Protein AF-A0A354XJH5-F1 (afdb_monomer_lite)

Secondary structure (DSSP, 8-state):
-EETTEE-------HHHHHHHHHHHHH-TT--HHHHTTT--S---SSSPEE-S-HHHHHHHHHHS-----EE--EEEETTEEEE-

Sequence (85 aa):
GIAVGMATDIPPHNVSEVVEATCHLLRHPEATTADLMEFVPAPDFPTDAEIITPKADLRKLYETGRGSVKLRARYVREDANIVIT

Radius of gyration: 16.47 Å; chains: 1; bounding box: 39×23×49 Å

Foldseek 3Di:
DDDVPDDDDDAAFDPVLVVVLVVVCVVPVVQDLVNSCVSTVDHDHPDPWDWPDDSVQRSVCSVVVDDDIDTHFDWDDDPPDIGGD

Structure (mmCIF, N/CA/C/O backbone):
data_AF-A0A354XJH5-F1
#
_entry.id   AF-A0A354XJH5-F1
#
loop_
_atom_site.group_PDB
_atom_site.id
_atom_site.type_symbol
_atom_site.label_atom_id
_atom_site.label_alt_id
_atom_site.label_comp_id
_atom_site.label_asym_id
_atom_site.label_entity_id
_atom_site.label_seq_id
_atom_site.pdbx_PDB_ins_code
_atom_site.Cartn_x
_atom_site.Cartn_y
_atom_site.Cartn_z
_atom_site.occupancy
_atom_site.B_iso_or_equiv
_atom_site.auth_seq_id
_atom_site.auth_comp_id
_atom_site.auth_asym_id
_atom_site.auth_atom_id
_atom_site.pdbx_PDB_model_num
ATOM 1 N N . GLY A 1 1 ? 10.638 7.841 9.077 1.00 85.56 1 GLY A N 1
ATOM 2 C CA . GLY A 1 1 ? 11.040 8.905 10.019 1.00 85.56 1 GLY A CA 1
ATOM 3 C C . GLY A 1 1 ? 11.739 8.286 11.211 1.00 85.56 1 GLY A C 1
ATOM 4 O O . GLY A 1 1 ? 11.300 7.243 11.674 1.00 85.56 1 GLY A O 1
ATOM 5 N N . ILE A 1 2 ? 12.834 8.883 11.682 1.00 87.56 2 ILE A N 1
ATOM 6 C CA . ILE A 1 2 ? 13.668 8.325 12.760 1.00 87.56 2 ILE A CA 1
ATOM 7 C C . ILE A 1 2 ? 13.711 9.326 13.916 1.00 87.56 2 ILE A C 1
ATOM 9 O O . ILE A 1 2 ? 14.003 10.500 13.699 1.00 87.56 2 ILE A O 1
ATOM 13 N N . ALA A 1 3 ? 13.421 8.859 15.127 1.00 90.50 3 ALA A N 1
ATOM 14 C CA . ALA A 1 3 ? 13.547 9.611 16.372 1.00 90.50 3 ALA A CA 1
ATOM 15 C C . ALA A 1 3 ? 14.473 8.862 17.354 1.00 90.50 3 ALA A C 1
ATOM 17 O O . ALA A 1 3 ? 15.066 7.836 17.017 1.00 90.50 3 ALA A O 1
ATOM 18 N N . VAL A 1 4 ? 14.636 9.372 18.579 1.00 88.38 4 VAL A N 1
ATOM 19 C CA . VAL A 1 4 ? 15.511 8.740 19.581 1.00 88.38 4 VAL A CA 1
ATOM 20 C C . VAL A 1 4 ? 14.827 7.495 20.152 1.00 88.38 4 VAL A C 1
ATOM 22 O O . VAL A 1 4 ? 13.849 7.599 20.883 1.00 88.38 4 VAL A O 1
ATOM 25 N N . GLY A 1 5 ? 15.343 6.311 19.808 1.00 91.00 5 GLY A N 1
ATOM 26 C CA . GLY A 1 5 ? 14.833 5.022 20.294 1.00 91.00 5 GLY A CA 1
ATOM 27 C C . GLY A 1 5 ? 13.627 4.462 19.529 1.00 91.00 5 GLY A C 1
ATOM 28 O O . GLY A 1 5 ? 13.139 3.391 19.882 1.00 91.00 5 GLY A O 1
ATOM 29 N N . MET A 1 6 ? 13.160 5.142 18.475 1.00 93.38 6 MET A N 1
ATOM 30 C CA . MET A 1 6 ? 12.040 4.686 17.645 1.00 93.38 6 MET A CA 1
ATOM 31 C C . MET A 1 6 ? 12.197 5.103 16.179 1.00 93.38 6 MET A C 1
ATOM 33 O O . MET A 1 6 ? 12.768 6.147 15.866 1.00 93.38 6 MET A O 1
ATOM 37 N N . ALA A 1 7 ? 11.643 4.293 15.281 1.00 93.38 7 ALA A N 1
ATOM 38 C CA . ALA A 1 7 ? 11.547 4.585 13.857 1.00 93.38 7 ALA A CA 1
ATOM 39 C C . ALA A 1 7 ? 10.126 4.296 13.362 1.00 93.38 7 ALA A C 1
ATOM 41 O O . ALA A 1 7 ? 9.388 3.504 13.954 1.00 93.38 7 ALA A O 1
ATOM 42 N N . THR A 1 8 ? 9.737 4.967 12.287 1.00 93.81 8 THR A N 1
ATOM 43 C CA . THR A 1 8 ? 8.426 4.832 11.658 1.00 93.81 8 THR A CA 1
ATOM 44 C C . THR A 1 8 ? 8.601 4.818 10.156 1.00 93.81 8 THR A C 1
ATOM 46 O O . THR A 1 8 ? 8.966 5.838 9.577 1.00 93.81 8 THR A O 1
ATOM 49 N N . ASP A 1 9 ? 8.287 3.695 9.532 1.00 94.81 9 ASP A N 1
ATOM 50 C CA . ASP A 1 9 ? 8.311 3.546 8.084 1.00 94.81 9 ASP A CA 1
ATOM 51 C C . ASP A 1 9 ? 6.900 3.179 7.631 1.00 94.81 9 ASP A C 1
ATOM 53 O O . ASP A 1 9 ? 6.391 2.107 7.952 1.00 94.81 9 ASP A O 1
ATOM 57 N N . ILE A 1 10 ? 6.246 4.117 6.946 1.00 95.81 10 ILE A N 1
ATOM 58 C CA . ILE A 1 10 ? 4.881 3.971 6.436 1.00 95.81 10 ILE A CA 1
ATOM 59 C C . ILE A 1 10 ? 4.983 4.039 4.911 1.00 95.81 10 ILE A C 1
ATOM 61 O O . ILE A 1 10 ? 5.446 5.063 4.398 1.00 95.81 10 ILE A O 1
ATOM 65 N N . PRO A 1 11 ? 4.631 2.966 4.183 1.00 96.19 11 PRO A N 1
ATOM 66 C CA . PRO A 1 11 ? 4.691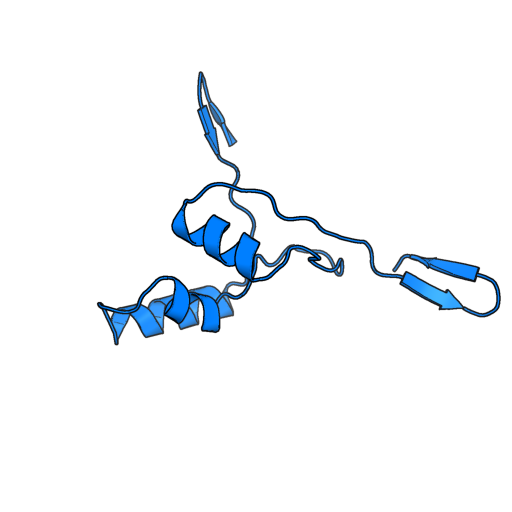 2.976 2.731 1.00 96.19 11 PRO A CA 1
ATOM 67 C C . PRO A 1 11 ? 3.542 3.821 2.148 1.00 96.19 11 PRO A C 1
ATOM 69 O O . PRO A 1 11 ? 2.531 4.016 2.823 1.00 96.19 11 PRO A O 1
ATOM 72 N N . PRO A 1 12 ? 3.689 4.336 0.917 1.00 97.38 12 PRO A N 1
ATOM 73 C CA . PRO A 1 12 ? 2.623 5.058 0.227 1.00 97.38 12 PRO A CA 1
ATOM 74 C C . PRO A 1 12 ? 1.461 4.131 -0.167 1.00 97.38 12 PRO A C 1
ATOM 76 O O . PRO A 1 12 ? 1.657 2.937 -0.392 1.00 97.38 12 PRO A O 1
ATOM 79 N N . HIS A 1 13 ? 0.260 4.697 -0.286 1.00 98.00 13 HIS A N 1
ATOM 80 C CA . HIS A 1 13 ? -0.954 4.015 -0.750 1.00 98.00 13 HIS A CA 1
ATOM 81 C C . HIS A 1 13 ? -1.683 4.873 -1.771 1.00 98.00 13 HIS A C 1
ATOM 83 O O . HIS A 1 13 ? -1.547 6.101 -1.780 1.00 98.00 13 HIS A O 1
ATOM 89 N N . ASN A 1 14 ? -2.497 4.220 -2.594 1.00 97.75 14 ASN A N 1
ATOM 90 C CA . ASN A 1 14 ? -3.307 4.906 -3.573 1.00 97.75 14 ASN A CA 1
ATOM 91 C C . ASN A 1 14 ? -4.405 5.725 -2.877 1.00 97.75 14 ASN A C 1
ATOM 93 O O . ASN A 1 14 ? -5.141 5.224 -2.024 1.00 97.75 14 ASN A O 1
ATOM 97 N N . VAL A 1 15 ? -4.528 7.003 -3.238 1.00 97.69 15 VAL A N 1
ATOM 98 C CA . VAL A 1 15 ? -5.481 7.914 -2.584 1.00 97.69 15 VAL A CA 1
ATOM 99 C C . VAL A 1 15 ? -6.927 7.479 -2.819 1.00 97.69 15 VAL A C 1
ATOM 101 O O . VAL A 1 15 ? -7.734 7.550 -1.894 1.00 97.69 15 VAL A O 1
ATOM 104 N N . SER A 1 16 ? -7.262 7.020 -4.026 1.00 97.88 16 SER A N 1
ATOM 105 C CA . SER A 1 16 ? -8.622 6.583 -4.352 1.00 97.88 16 SER A CA 1
ATOM 106 C C . SER A 1 16 ? -9.008 5.341 -3.552 1.00 97.88 16 SER A C 1
ATOM 108 O O . SER A 1 16 ? -10.066 5.337 -2.927 1.00 97.88 16 SER A O 1
ATOM 110 N N . GLU A 1 17 ? -8.116 4.351 -3.470 1.00 98.19 17 GLU A N 1
ATOM 111 C CA . GLU A 1 17 ? -8.320 3.136 -2.666 1.00 98.19 17 GLU A CA 1
ATOM 112 C C . GLU A 1 17 ? -8.559 3.458 -1.182 1.00 98.19 17 GLU A C 1
ATOM 114 O O . GLU A 1 17 ? -9.504 2.961 -0.566 1.00 98.19 17 GLU A O 1
ATOM 119 N N . VAL A 1 18 ? -7.744 4.346 -0.601 1.00 98.06 18 VAL A N 1
ATOM 120 C CA . VAL A 1 18 ? -7.876 4.746 0.811 1.00 98.06 18 VAL A CA 1
ATOM 121 C C . VAL A 1 18 ? -9.187 5.493 1.066 1.00 98.06 18 VAL A C 1
ATOM 123 O O . VAL A 1 18 ? -9.836 5.272 2.094 1.00 98.06 18 VAL A O 1
ATOM 126 N N . VAL A 1 19 ? -9.603 6.370 0.150 1.00 98.31 19 VAL A N 1
ATOM 127 C CA . VAL A 1 19 ? -10.885 7.081 0.257 1.00 98.31 19 VAL A CA 1
ATOM 128 C C . VAL A 1 19 ? -12.051 6.095 0.204 1.00 98.31 19 VAL A C 1
ATOM 130 O O . VAL A 1 19 ? -12.950 6.176 1.042 1.00 98.31 19 VAL A O 1
ATOM 133 N N . GLU A 1 20 ? -12.026 5.136 -0.719 1.00 98.06 20 GLU A N 1
ATOM 134 C CA . GLU A 1 20 ? -13.065 4.111 -0.838 1.00 98.06 20 GLU A CA 1
ATOM 135 C C . GLU A 1 20 ? -13.144 3.224 0.408 1.00 98.06 20 GLU A C 1
ATOM 137 O O . GLU A 1 20 ? -14.235 3.046 0.958 1.00 98.06 20 GLU A O 1
ATOM 142 N N . ALA A 1 21 ? -12.000 2.761 0.919 1.00 97.94 21 ALA A N 1
ATOM 143 C CA . ALA A 1 21 ? -11.924 1.997 2.163 1.00 97.94 21 ALA A CA 1
ATOM 144 C C . ALA A 1 21 ? -12.478 2.788 3.357 1.00 97.94 21 ALA A C 1
ATOM 146 O O . ALA A 1 21 ? -13.237 2.260 4.172 1.00 97.94 21 ALA A O 1
ATOM 147 N N . THR A 1 22 ? -12.164 4.083 3.436 1.00 98.06 22 THR A N 1
ATOM 148 C CA . THR A 1 22 ? -12.672 4.970 4.492 1.00 98.06 22 THR A CA 1
ATOM 149 C C . THR A 1 22 ? -14.188 5.133 4.388 1.00 98.06 22 THR A C 1
ATOM 151 O O . THR A 1 22 ? -14.901 5.005 5.383 1.00 98.06 22 THR A O 1
ATOM 154 N N . CYS A 1 23 ? -14.716 5.370 3.184 1.00 98.12 23 CYS A N 1
ATOM 155 C CA . CYS A 1 23 ? -16.157 5.434 2.955 1.00 98.12 23 CYS A CA 1
ATO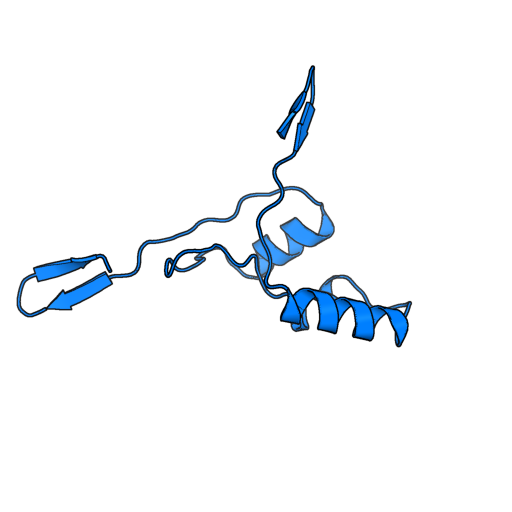M 156 C C . CYS A 1 23 ? -16.857 4.111 3.288 1.00 98.12 23 CYS A C 1
ATOM 158 O O . CYS A 1 23 ? -17.981 4.133 3.795 1.00 98.12 23 CYS A O 1
ATOM 160 N N . HIS A 1 24 ? -16.218 2.972 3.015 1.00 97.88 24 HIS A N 1
ATOM 161 C CA . HIS A 1 24 ? -16.736 1.663 3.390 1.00 97.88 24 HIS A CA 1
ATOM 162 C C . HIS A 1 24 ? -16.818 1.512 4.912 1.00 97.88 24 HIS A C 1
ATOM 164 O O . HIS A 1 24 ? -17.886 1.169 5.418 1.00 97.88 24 HIS A O 1
ATOM 170 N N . LEU A 1 25 ? -15.746 1.847 5.634 1.00 98.12 25 LEU A N 1
ATOM 171 C CA . LEU A 1 25 ? -15.690 1.783 7.096 1.00 98.12 25 LEU A CA 1
ATOM 172 C C . LEU A 1 25 ? -16.721 2.705 7.762 1.00 98.12 25 LEU A C 1
ATOM 174 O O . LEU A 1 25 ? -17.345 2.334 8.750 1.00 98.12 25 LEU A O 1
ATOM 178 N N . LEU A 1 26 ? -16.967 3.889 7.192 1.00 98.06 26 LEU A N 1
ATOM 179 C CA . LEU A 1 26 ? -18.009 4.799 7.682 1.00 98.06 26 LEU A CA 1
ATOM 180 C C . LEU A 1 26 ? -19.420 4.197 7.586 1.00 98.06 26 LEU A C 1
ATOM 182 O O . LEU A 1 26 ? -20.272 4.500 8.418 1.00 98.06 26 LEU A O 1
ATOM 186 N N . ARG A 1 27 ? -19.684 3.370 6.567 1.00 98.06 27 ARG A N 1
ATOM 187 C CA . ARG A 1 27 ? -20.980 2.696 6.372 1.00 98.06 27 ARG A CA 1
ATOM 188 C C . ARG A 1 27 ? -21.074 1.378 7.140 1.00 98.06 27 ARG A C 1
ATOM 190 O O . ARG A 1 27 ? -22.171 0.991 7.528 1.00 98.06 27 ARG A O 1
ATOM 197 N N . HIS A 1 28 ? -19.940 0.718 7.364 1.00 97.81 28 HIS A N 1
ATOM 198 C CA . HIS A 1 28 ? -19.827 -0.560 8.062 1.00 97.81 28 HIS A CA 1
ATOM 199 C C . HIS A 1 28 ? -18.765 -0.441 9.165 1.00 97.81 28 HIS A C 1
ATOM 201 O O . HIS A 1 28 ? -17.626 -0.855 8.963 1.00 97.81 28 HIS A O 1
ATOM 207 N N . PRO A 1 29 ? -19.115 0.118 10.338 1.00 97.25 29 PRO A N 1
ATOM 208 C CA . PRO A 1 29 ? -18.147 0.361 11.412 1.00 97.25 29 PRO A CA 1
ATOM 209 C C . PRO A 1 29 ? -17.473 -0.905 11.960 1.00 97.25 29 PRO A C 1
ATOM 211 O O . PRO A 1 29 ? -16.385 -0.822 12.514 1.00 97.25 29 PRO A O 1
ATOM 214 N N . GLU A 1 30 ? -18.111 -2.065 11.786 1.00 97.56 30 GLU A N 1
ATOM 215 C CA . GLU A 1 30 ? -17.599 -3.381 12.195 1.00 97.56 30 GLU A CA 1
ATOM 216 C C . GLU A 1 30 ? -16.718 -4.048 11.119 1.00 97.56 30 GLU A C 1
ATOM 218 O O . GLU A 1 30 ? -16.340 -5.210 11.269 1.00 97.56 30 GLU A O 1
ATOM 223 N N . ALA A 1 31 ? -16.423 -3.355 10.009 1.00 97.50 31 ALA A N 1
ATOM 224 C CA . ALA A 1 31 ? -15.572 -3.890 8.950 1.00 97.50 31 ALA A CA 1
ATOM 225 C C . ALA A 1 31 ? -14.185 -4.241 9.505 1.00 97.50 31 ALA A C 1
ATOM 227 O O . ALA A 1 31 ? -13.533 -3.450 10.191 1.00 97.50 31 ALA A O 1
ATOM 228 N N . THR A 1 32 ? -13.727 -5.448 9.195 1.00 96.75 32 THR A N 1
ATOM 229 C CA . THR A 1 32 ? -12.438 -5.960 9.647 1.00 96.75 32 THR A CA 1
ATOM 230 C C . THR A 1 32 ? -11.306 -5.448 8.760 1.00 96.75 32 THR A C 1
ATOM 232 O O . THR A 1 32 ? -11.520 -5.011 7.629 1.00 96.75 32 THR A O 1
ATOM 235 N N . THR A 1 33 ? -10.058 -5.574 9.220 1.00 95.38 33 THR A N 1
ATOM 236 C CA . THR A 1 33 ? -8.882 -5.295 8.379 1.00 95.38 33 THR A CA 1
ATOM 237 C C . THR A 1 33 ? -8.916 -6.092 7.074 1.00 95.38 33 THR A C 1
ATOM 239 O O . THR A 1 33 ? -8.546 -5.564 6.031 1.00 95.38 33 THR A O 1
ATOM 242 N N . ALA A 1 34 ? -9.393 -7.341 7.109 1.00 94.38 34 ALA A N 1
ATOM 243 C CA . ALA A 1 34 ? -9.520 -8.166 5.914 1.00 94.38 34 ALA A CA 1
ATOM 244 C C . ALA A 1 34 ? -10.537 -7.588 4.916 1.00 94.38 34 ALA A C 1
ATOM 246 O O . ALA A 1 34 ? -10.259 -7.611 3.722 1.00 94.38 34 ALA A O 1
ATOM 247 N N . ASP A 1 35 ? -11.647 -7.019 5.397 1.00 96.25 35 ASP A N 1
ATOM 248 C CA . ASP A 1 35 ? -12.654 -6.372 4.545 1.00 96.25 35 ASP A CA 1
ATOM 249 C C . ASP A 1 35 ? -12.103 -5.088 3.909 1.00 96.25 35 ASP A C 1
ATOM 251 O O . ASP A 1 35 ? -12.312 -4.827 2.726 1.00 96.25 35 ASP A O 1
ATOM 255 N N . LEU A 1 36 ? -11.335 -4.296 4.666 1.00 96.62 36 LEU A N 1
ATOM 256 C CA . LEU A 1 36 ? -10.710 -3.071 4.153 1.00 96.62 36 LEU A CA 1
ATOM 257 C C . LEU A 1 36 ? -9.600 -3.356 3.132 1.00 96.62 36 LEU A C 1
ATOM 259 O O . LEU A 1 36 ? -9.377 -2.557 2.222 1.00 96.62 36 LEU A O 1
ATOM 263 N N . MET A 1 37 ? -8.927 -4.500 3.246 1.00 95.56 37 MET A N 1
ATOM 264 C CA . MET A 1 37 ? -7.911 -4.932 2.285 1.00 95.56 37 MET A CA 1
ATOM 265 C C . MET A 1 37 ? -8.475 -5.314 0.912 1.00 95.56 37 MET A C 1
ATOM 267 O O . MET A 1 37 ? -7.703 -5.406 -0.040 1.00 95.56 37 MET A O 1
ATOM 271 N N . GLU A 1 38 ? -9.788 -5.514 0.776 1.00 95.69 38 GLU A N 1
ATOM 272 C CA . GLU A 1 38 ? -10.415 -5.648 -0.547 1.00 95.69 38 GLU A CA 1
ATOM 273 C C . GLU A 1 38 ? -10.390 -4.318 -1.322 1.00 95.69 38 GLU A C 1
ATOM 275 O O . GLU A 1 38 ? -10.386 -4.324 -2.551 1.00 95.69 38 GLU A O 1
ATOM 280 N N . PHE A 1 39 ? -10.314 -3.186 -0.611 1.00 97.06 39 PHE A N 1
ATOM 281 C CA . PHE A 1 39 ? -10.159 -1.848 -1.191 1.00 97.06 39 PHE A CA 1
ATOM 282 C C . PHE A 1 39 ? -8.692 -1.410 -1.258 1.00 97.06 39 PHE A C 1
ATOM 284 O O . PHE A 1 39 ? -8.293 -0.804 -2.243 1.00 97.06 39 PHE A O 1
ATOM 291 N N . VAL A 1 40 ? -7.889 -1.727 -0.231 1.00 96.88 40 VAL A N 1
ATOM 292 C CA . VAL A 1 40 ? -6.452 -1.395 -0.152 1.00 96.88 40 VAL A CA 1
ATOM 293 C C . VAL A 1 40 ? -5.625 -2.690 -0.126 1.00 96.88 40 VAL A C 1
ATOM 295 O O . VAL A 1 40 ? -5.209 -3.146 0.946 1.00 96.88 40 VAL A O 1
ATOM 298 N N . PRO A 1 41 ? -5.392 -3.334 -1.283 1.00 93.94 41 PRO A N 1
ATOM 299 C CA . PRO A 1 41 ? -4.789 -4.666 -1.336 1.00 93.94 41 PRO A CA 1
ATOM 300 C C . PRO A 1 41 ? -3.298 -4.675 -0.981 1.00 93.94 41 PRO A C 1
ATOM 302 O O . PRO A 1 41 ? -2.787 -5.665 -0.447 1.00 93.94 41 PRO A O 1
ATOM 305 N N . ALA A 1 42 ? -2.586 -3.597 -1.308 1.00 95.81 42 ALA A N 1
ATOM 306 C CA . ALA A 1 42 ? -1.154 -3.446 -1.101 1.00 95.81 42 ALA A CA 1
ATOM 307 C C . ALA A 1 42 ? -0.772 -1.954 -1.069 1.00 95.81 42 ALA A C 1
ATOM 309 O O . ALA A 1 42 ? -1.586 -1.098 -1.408 1.00 95.81 42 ALA A O 1
ATOM 310 N N . PRO A 1 43 ? 0.463 -1.615 -0.669 1.00 96.88 43 PRO A N 1
ATOM 311 C CA . PRO A 1 43 ? 0.996 -0.274 -0.881 1.00 96.88 43 PRO A CA 1
ATOM 312 C C . PRO A 1 43 ? 1.149 0.072 -2.368 1.00 96.88 43 PRO A C 1
ATOM 314 O O . PRO A 1 43 ? 1.379 -0.812 -3.188 1.00 96.88 43 PRO A O 1
ATOM 317 N N . ASP A 1 44 ? 1.096 1.362 -2.686 1.00 97.50 44 ASP A N 1
ATOM 318 C CA . ASP A 1 44 ? 1.220 1.907 -4.042 1.00 97.50 44 ASP A CA 1
ATOM 319 C C . ASP A 1 44 ? 2.459 2.806 -4.108 1.00 97.50 44 ASP A C 1
ATOM 321 O O . ASP A 1 44 ? 2.445 3.965 -3.683 1.00 97.50 44 ASP A O 1
ATOM 325 N N . PHE A 1 45 ? 3.577 2.233 -4.555 1.00 96.44 45 PHE A N 1
ATOM 326 C CA . PHE A 1 45 ? 4.832 2.964 -4.702 1.00 96.44 45 PHE A CA 1
ATOM 327 C C . PHE A 1 45 ? 4.835 3.735 -6.026 1.00 96.44 45 PHE A C 1
ATOM 329 O O . PHE A 1 45 ? 4.345 3.211 -7.019 1.00 96.44 45 PHE A O 1
ATOM 336 N N . PRO A 1 46 ? 5.448 4.935 -6.092 1.00 95.94 46 PRO A N 1
ATOM 337 C CA . PRO A 1 46 ? 5.514 5.743 -7.312 1.00 95.94 46 PRO A CA 1
ATOM 338 C C . PRO A 1 46 ? 6.535 5.173 -8.320 1.00 95.94 46 PRO A C 1
ATOM 340 O O . PRO A 1 46 ? 7.489 5.844 -8.711 1.00 95.94 46 PRO A O 1
ATOM 343 N N . THR A 1 47 ? 6.379 3.900 -8.680 1.00 95.12 47 THR A N 1
ATOM 344 C CA . THR A 1 47 ? 7.242 3.113 -9.562 1.00 95.12 47 THR A CA 1
ATOM 345 C C . THR A 1 47 ? 6.407 2.052 -10.263 1.00 95.12 47 THR A C 1
ATOM 347 O O . THR A 1 47 ? 5.532 1.468 -9.634 1.00 95.12 47 THR A O 1
ATOM 350 N N . ASP A 1 48 ? 6.780 1.670 -11.481 1.00 93.38 48 ASP A N 1
ATOM 351 C CA . ASP A 1 48 ? 6.145 0.538 -12.167 1.00 93.38 48 ASP A CA 1
ATOM 352 C C . ASP A 1 48 ? 6.607 -0.836 -11.646 1.00 93.38 48 ASP A C 1
ATOM 354 O O . ASP A 1 48 ? 6.188 -1.867 -12.165 1.00 93.38 48 ASP A O 1
ATOM 358 N N . ALA A 1 49 ? 7.484 -0.890 -10.639 1.00 95.62 49 ALA A N 1
ATOM 359 C CA . ALA A 1 49 ? 7.985 -2.140 -10.082 1.00 95.62 49 ALA A CA 1
ATOM 360 C C . ALA A 1 49 ? 6.867 -2.975 -9.432 1.00 95.62 49 ALA A C 1
ATOM 362 O O . ALA A 1 49 ? 5.953 -2.464 -8.789 1.00 95.62 49 ALA A O 1
ATOM 363 N N . GLU A 1 50 ? 6.978 -4.294 -9.546 1.00 96.38 50 GLU A N 1
ATOM 364 C CA . GLU A 1 50 ? 5.983 -5.224 -9.023 1.00 96.38 50 GLU A CA 1
ATOM 365 C C . GLU A 1 50 ? 6.230 -5.514 -7.544 1.00 96.38 50 GLU A C 1
ATOM 367 O O . GLU A 1 50 ? 7.343 -5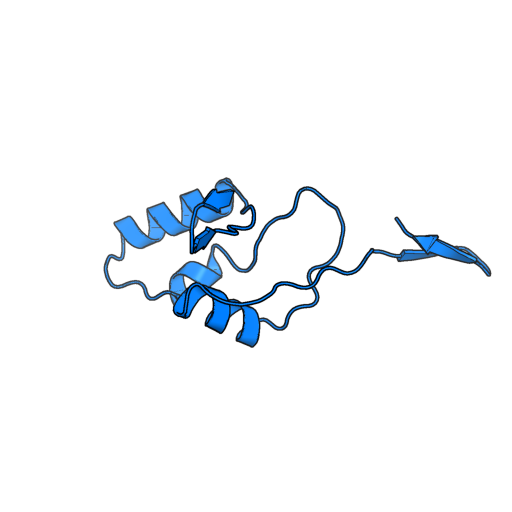.861 -7.136 1.00 96.38 50 GLU A O 1
ATOM 372 N N . ILE A 1 51 ? 5.177 -5.464 -6.731 1.00 97.00 51 ILE A N 1
ATOM 373 C CA . ILE A 1 51 ? 5.218 -6.004 -5.372 1.00 97.00 51 ILE A CA 1
ATOM 374 C C . ILE A 1 51 ? 5.107 -7.526 -5.454 1.00 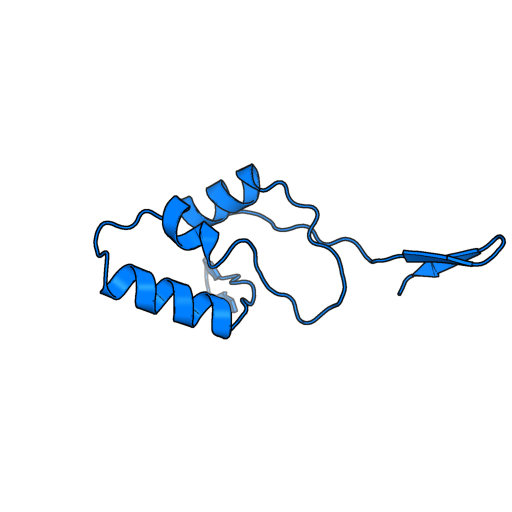97.00 51 ILE A C 1
ATOM 376 O O . ILE A 1 51 ? 4.108 -8.072 -5.913 1.00 97.00 51 ILE A O 1
ATOM 380 N N . ILE A 1 52 ? 6.133 -8.220 -4.964 1.00 97.25 52 ILE A N 1
ATOM 381 C CA . ILE A 1 52 ? 6.210 -9.691 -4.985 1.00 97.25 52 ILE A CA 1
ATOM 382 C C . ILE A 1 52 ? 5.892 -10.327 -3.628 1.00 97.25 52 ILE A C 1
ATOM 384 O O . ILE A 1 52 ? 5.966 -11.548 -3.479 1.00 97.25 52 ILE A O 1
ATOM 388 N N . THR A 1 53 ? 5.594 -9.514 -2.612 1.00 97.00 53 THR A N 1
ATOM 389 C CA . THR A 1 53 ? 5.218 -10.011 -1.285 1.00 97.00 53 THR A CA 1
ATOM 390 C C . THR A 1 53 ? 3.886 -10.770 -1.364 1.00 97.00 53 THR A C 1
ATOM 392 O O . THR A 1 53 ? 2.919 -10.234 -1.906 1.00 97.00 53 THR A O 1
ATOM 395 N N . PRO A 1 54 ? 3.790 -11.995 -0.812 1.00 96.31 54 PRO A N 1
ATOM 396 C CA . PRO A 1 54 ? 2.538 -12.745 -0.782 1.00 96.31 54 PRO A CA 1
ATOM 397 C C . PRO A 1 54 ? 1.414 -11.984 -0.070 1.00 96.31 54 PRO A C 1
ATOM 399 O O . PRO A 1 54 ? 1.635 -11.361 0.968 1.00 96.31 54 PRO A O 1
ATOM 402 N N . LYS A 1 55 ? 0.173 -12.121 -0.557 1.00 93.88 55 LYS A N 1
ATOM 403 C CA . LYS A 1 55 ? -1.009 -11.483 0.057 1.00 93.88 55 LYS A CA 1
ATOM 404 C C . LYS A 1 55 ? -1.177 -11.812 1.547 1.00 93.88 55 LYS A C 1
ATOM 406 O O . LYS A 1 55 ? -1.593 -10.954 2.317 1.00 93.88 55 LYS A O 1
ATOM 411 N N . ALA A 1 56 ? -0.833 -13.032 1.966 1.00 94.75 56 ALA A N 1
ATOM 412 C CA . ALA A 1 56 ? -0.893 -13.437 3.373 1.00 94.75 56 ALA A CA 1
ATOM 413 C C . ALA A 1 56 ? 0.079 -12.635 4.259 1.00 94.75 56 ALA A C 1
ATOM 415 O O . ALA A 1 56 ? -0.281 -12.233 5.366 1.00 94.75 56 ALA A O 1
ATOM 416 N N . ASP A 1 57 ? 1.281 -12.348 3.754 1.00 95.62 57 ASP A N 1
ATOM 417 C CA . ASP A 1 57 ? 2.279 -11.549 4.467 1.00 95.62 57 ASP A CA 1
ATOM 418 C C . ASP A 1 57 ? 1.876 -10.071 4.508 1.00 95.62 57 ASP A C 1
ATOM 420 O O . ASP A 1 57 ? 2.067 -9.413 5.530 1.00 95.62 57 ASP A O 1
ATOM 424 N N . LEU A 1 58 ? 1.261 -9.560 3.432 1.00 95.62 58 LEU A N 1
ATOM 425 C CA . LEU A 1 58 ? 0.676 -8.215 3.412 1.00 95.62 58 LEU A CA 1
ATOM 426 C C . LEU A 1 58 ? -0.455 -8.085 4.436 1.00 95.62 58 LEU A C 1
ATOM 428 O O . LEU A 1 58 ? -0.487 -7.113 5.185 1.00 95.62 58 LEU A O 1
ATOM 432 N N . ARG A 1 59 ? -1.335 -9.088 4.540 1.00 94.94 59 ARG A N 1
ATOM 433 C CA . ARG A 1 59 ? -2.398 -9.101 5.555 1.00 94.94 59 ARG A CA 1
ATOM 434 C C . ARG A 1 59 ? -1.829 -9.021 6.962 1.00 94.94 59 ARG A C 1
ATOM 436 O O . ARG A 1 59 ? -2.217 -8.153 7.736 1.00 94.94 59 ARG A O 1
ATOM 443 N N . LYS A 1 60 ? -0.840 -9.862 7.261 1.00 96.00 60 LYS A N 1
ATOM 444 C CA . LYS A 1 60 ? -0.153 -9.835 8.554 1.00 96.00 60 LYS A CA 1
ATOM 445 C C . LYS A 1 60 ? 0.513 -8.482 8.825 1.00 96.00 60 LYS A C 1
ATOM 447 O O . LYS A 1 60 ? 0.506 -8.019 9.964 1.00 96.00 60 LYS A O 1
ATOM 452 N N . LEU A 1 61 ? 1.082 -7.840 7.803 1.00 96.00 61 LEU A N 1
ATOM 453 C CA . LEU A 1 61 ? 1.665 -6.504 7.922 1.00 96.00 61 LEU A CA 1
ATOM 454 C C . LEU A 1 61 ? 0.611 -5.469 8.331 1.00 96.00 61 LEU A C 1
ATOM 456 O O . LEU A 1 61 ? 0.867 -4.708 9.260 1.00 96.00 61 LEU A O 1
ATOM 460 N N . TYR A 1 62 ? -0.563 -5.466 7.697 1.00 96.25 62 TYR A N 1
ATOM 461 C CA . TYR A 1 62 ? -1.646 -4.536 8.037 1.00 96.25 62 TYR A CA 1
ATOM 462 C C . TYR A 1 62 ? -2.266 -4.812 9.411 1.00 96.25 62 TYR A C 1
ATOM 464 O O . TYR A 1 62 ? -2.571 -3.874 10.139 1.00 96.25 62 TYR A O 1
ATOM 472 N N . GLU A 1 63 ? -2.406 -6.079 9.804 1.00 95.62 63 GLU A N 1
ATOM 473 C CA . GLU A 1 63 ? -2.953 -6.457 11.116 1.00 95.62 63 GLU A CA 1
ATOM 474 C C . GLU A 1 63 ? -1.998 -6.134 12.273 1.00 95.62 63 GLU A C 1
ATOM 476 O O . GLU A 1 63 ? -2.428 -5.720 13.346 1.00 95.62 63 GLU A O 1
ATOM 481 N N . THR A 1 64 ? -0.691 -6.329 12.074 1.00 96.19 64 THR A N 1
ATOM 482 C CA . THR A 1 64 ? 0.316 -6.145 13.137 1.00 96.19 64 THR A CA 1
ATOM 483 C C . THR A 1 64 ? 0.978 -4.767 13.121 1.00 96.19 64 THR A C 1
ATOM 485 O O . THR A 1 64 ? 1.671 -4.407 14.075 1.00 96.19 64 THR A O 1
ATOM 488 N N . GLY A 1 65 ? 0.827 -4.014 12.028 1.00 95.00 65 GLY A N 1
ATOM 489 C CA . GLY A 1 65 ? 1.517 -2.747 11.783 1.00 95.00 65 GLY A CA 1
ATOM 490 C C . GLY A 1 65 ? 3.029 -2.883 11.565 1.00 95.00 65 GLY A C 1
ATOM 491 O O . GLY A 1 65 ? 3.737 -1.877 11.554 1.00 95.00 65 GLY A O 1
ATOM 492 N N . ARG A 1 66 ? 3.560 -4.109 11.436 1.00 93.81 66 ARG A N 1
ATOM 493 C CA . ARG A 1 66 ? 4.996 -4.379 11.267 1.00 93.81 66 ARG A CA 1
ATOM 494 C C . ARG A 1 66 ? 5.232 -5.450 10.214 1.00 93.81 66 ARG A C 1
ATOM 496 O O . ARG A 1 66 ? 4.587 -6.492 10.200 1.00 93.81 66 ARG A O 1
ATOM 503 N N . GLY A 1 67 ? 6.229 -5.235 9.368 1.00 94.44 67 GLY A N 1
ATOM 504 C CA . GLY A 1 67 ? 6.610 -6.212 8.359 1.00 94.44 67 GLY A CA 1
ATOM 505 C C . GLY A 1 67 ? 7.542 -5.624 7.316 1.00 94.44 67 GLY A C 1
ATOM 506 O O . GLY A 1 67 ? 8.150 -4.579 7.526 1.00 94.44 67 GLY A O 1
ATOM 507 N N . SER A 1 68 ? 7.652 -6.320 6.189 1.00 94.62 68 SER A N 1
ATOM 508 C CA . SER A 1 68 ? 8.448 -5.871 5.049 1.00 94.62 68 SER A CA 1
ATOM 509 C C . SER A 1 68 ? 7.698 -6.118 3.747 1.00 94.62 68 SER A C 1
ATOM 511 O O . SER A 1 68 ? 7.024 -7.138 3.592 1.00 94.62 68 SER A O 1
ATOM 513 N N . VAL A 1 69 ? 7.843 -5.188 2.808 1.00 96.38 69 VAL A N 1
ATOM 514 C CA . VAL A 1 69 ? 7.304 -5.291 1.450 1.00 96.38 69 VAL A CA 1
ATOM 515 C C . VAL A 1 69 ? 8.479 -5.366 0.486 1.00 96.38 69 VAL A C 1
ATOM 517 O O . VAL A 1 69 ? 9.454 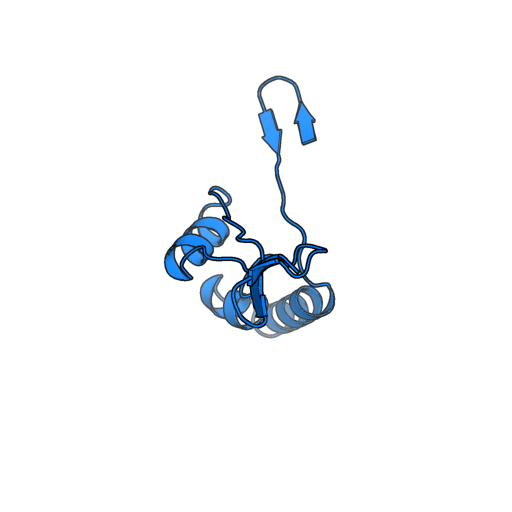-4.632 0.633 1.00 96.38 69 VAL A O 1
ATOM 520 N N . LYS A 1 70 ? 8.419 -6.296 -0.466 1.00 96.75 70 LYS A N 1
ATOM 521 C CA . LYS A 1 70 ? 9.479 -6.552 -1.439 1.00 96.75 70 LYS A CA 1
ATOM 522 C C . LYS A 1 70 ? 8.986 -6.161 -2.820 1.00 96.75 70 LYS A C 1
ATOM 524 O O . LYS A 1 70 ? 7.950 -6.656 -3.263 1.00 96.75 70 LYS A O 1
ATOM 529 N N . LEU A 1 71 ? 9.762 -5.318 -3.488 1.00 97.19 71 LEU A N 1
ATOM 530 C CA . LEU A 1 71 ? 9.532 -4.916 -4.867 1.00 97.19 71 LEU A CA 1
ATOM 531 C C . LEU A 1 71 ? 10.531 -5.623 -5.787 1.00 97.19 71 LEU A C 1
ATOM 533 O O . LEU A 1 71 ? 11.658 -5.931 -5.385 1.00 97.19 71 LEU A O 1
ATOM 537 N N . ARG A 1 72 ? 10.117 -5.876 -7.025 1.00 97.38 72 ARG A N 1
ATOM 538 C CA . ARG A 1 72 ? 10.935 -6.422 -8.106 1.00 97.38 72 ARG A CA 1
ATOM 539 C C . ARG A 1 72 ? 10.782 -5.535 -9.334 1.00 97.38 72 ARG A C 1
ATOM 541 O O . ARG A 1 72 ? 9.670 -5.178 -9.704 1.00 97.38 72 ARG A O 1
ATOM 548 N N . ALA A 1 73 ? 11.898 -5.214 -9.980 1.00 96.88 73 ALA A N 1
ATOM 549 C CA . ALA A 1 73 ? 11.868 -4.478 -11.235 1.00 96.88 73 ALA A CA 1
ATOM 550 C C . ALA A 1 73 ? 11.130 -5.275 -12.321 1.00 96.88 73 ALA A C 1
ATOM 552 O O . ALA A 1 73 ? 11.287 -6.499 -12.417 1.00 96.88 73 ALA A O 1
ATOM 553 N N . ARG A 1 74 ? 10.349 -4.576 -13.144 1.00 96.38 74 ARG A N 1
ATOM 554 C CA . ARG A 1 74 ? 9.742 -5.174 -14.328 1.00 96.38 74 ARG A CA 1
ATOM 555 C C . ARG A 1 74 ? 10.802 -5.341 -15.400 1.00 96.38 74 ARG A C 1
ATOM 557 O O . ARG A 1 74 ? 11.769 -4.587 -15.478 1.00 96.38 74 ARG A O 1
ATOM 564 N N . TYR A 1 75 ? 10.644 -6.377 -16.202 1.00 95.75 75 TYR A N 1
ATOM 565 C CA . TYR A 1 75 ? 11.518 -6.602 -17.335 1.00 95.75 75 TYR A CA 1
ATOM 566 C C . TYR A 1 75 ? 10.725 -7.183 -18.490 1.00 95.75 75 TYR A C 1
ATOM 568 O O . TYR A 1 75 ? 9.735 -7.894 -18.304 1.00 95.75 75 TYR A O 1
ATOM 576 N N . VAL A 1 76 ? 11.204 -6.898 -19.689 1.00 96.38 76 VAL A N 1
ATOM 577 C CA . VAL A 1 76 ? 10.721 -7.484 -20.931 1.00 96.38 76 VAL A CA 1
ATOM 578 C C . VAL A 1 76 ? 11.889 -8.140 -21.655 1.00 96.38 76 VAL A C 1
ATOM 580 O O . VAL A 1 76 ? 13.059 -7.828 -21.416 1.00 96.38 76 VAL A O 1
ATOM 583 N N . ARG A 1 77 ? 11.576 -9.103 -22.518 1.00 95.69 77 ARG A N 1
ATOM 584 C CA . ARG A 1 77 ? 12.568 -9.744 -23.376 1.00 95.69 77 ARG A CA 1
ATOM 585 C C . ARG A 1 77 ? 12.444 -9.170 -24.780 1.00 95.69 77 ARG A C 1
ATOM 587 O O . ARG A 1 77 ? 11.404 -9.340 -25.408 1.00 95.69 77 ARG A O 1
ATOM 594 N N . GLU A 1 78 ? 13.516 -8.555 -25.261 1.00 96.12 78 GLU A N 1
ATOM 595 C CA . GLU A 1 78 ? 13.640 -8.046 -26.628 1.00 96.12 78 GLU A CA 1
ATOM 596 C C . GLU A 1 78 ? 14.759 -8.823 -27.327 1.00 96.12 78 GLU A C 1
ATOM 598 O O . GLU A 1 78 ? 15.929 -8.732 -26.952 1.00 96.12 78 GLU A O 1
ATOM 603 N N . ASP A 1 79 ? 14.391 -9.657 -28.302 1.00 93.88 79 ASP A N 1
ATOM 604 C CA . ASP A 1 79 ? 15.285 -10.595 -28.989 1.00 93.88 79 ASP A CA 1
ATOM 605 C C . ASP A 1 79 ? 16.091 -11.496 -28.019 1.00 93.88 79 ASP A C 1
ATOM 607 O O . ASP A 1 79 ? 15.551 -12.382 -27.335 1.00 93.88 79 ASP A O 1
ATOM 611 N N . ALA A 1 80 ? 17.410 -11.285 -27.969 1.00 93.81 80 ALA A N 1
ATOM 612 C CA . ALA A 1 80 ? 18.354 -11.981 -27.099 1.00 93.81 80 ALA A CA 1
ATOM 613 C C . ALA A 1 80 ? 18.629 -11.237 -25.777 1.00 93.81 80 ALA A C 1
ATOM 615 O O . ALA A 1 80 ? 19.371 -11.749 -24.940 1.00 93.81 80 ALA A O 1
ATOM 616 N N . ASN A 1 81 ? 18.032 -10.060 -25.576 1.00 95.19 81 ASN A N 1
ATOM 617 C CA . ASN A 1 81 ? 18.299 -9.182 -24.443 1.00 95.19 81 ASN A CA 1
ATOM 618 C C . ASN A 1 81 ? 17.154 -9.196 -23.423 1.00 95.19 81 ASN A C 1
ATOM 620 O O . ASN A 1 81 ? 15.981 -9.374 -23.757 1.00 95.19 81 ASN A O 1
ATOM 624 N N . ILE A 1 82 ? 17.513 -8.970 -22.159 1.00 96.06 82 ILE A N 1
ATOM 625 C CA . ILE A 1 82 ? 16.573 -8.662 -21.080 1.00 96.06 82 ILE A CA 1
ATOM 626 C C . ILE A 1 82 ? 16.682 -7.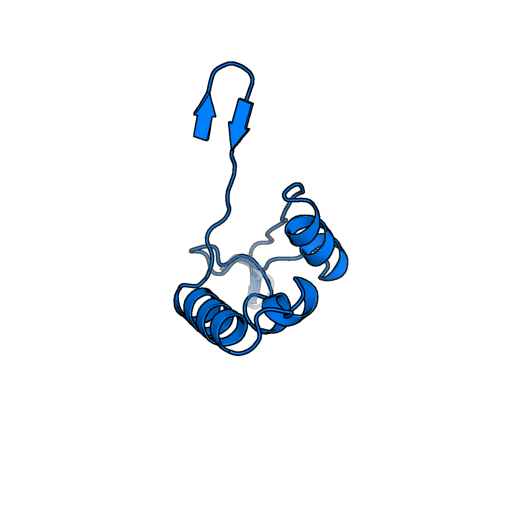168 -20.796 1.00 96.06 82 ILE A C 1
ATOM 628 O O . ILE A 1 82 ? 17.758 -6.687 -20.443 1.00 96.06 82 ILE A O 1
ATOM 632 N N . VAL A 1 83 ? 15.573 -6.450 -20.954 1.00 95.19 83 VAL A N 1
ATOM 633 C CA . VAL A 1 83 ? 15.488 -5.005 -20.737 1.00 95.19 83 VAL A CA 1
ATOM 634 C C . VAL A 1 83 ? 14.660 -4.764 -19.483 1.00 95.19 83 VAL A C 1
ATOM 636 O O . VAL A 1 83 ? 13.507 -5.185 -19.409 1.00 95.19 83 VAL A O 1
ATOM 639 N N . ILE A 1 84 ? 15.261 -4.126 -18.480 1.00 95.25 84 ILE A N 1
ATOM 640 C CA . ILE A 1 84 ? 14.568 -3.707 -17.258 1.00 95.25 84 ILE A CA 1
ATOM 641 C C . ILE A 1 84 ? 13.848 -2.393 -17.572 1.00 95.25 84 ILE A C 1
ATOM 643 O O . ILE A 1 84 ? 14.492 -1.458 -18.048 1.00 95.25 84 ILE A O 1
ATOM 647 N N . THR A 1 85 ? 12.539 -2.353 -17.332 1.00 90.50 85 THR A N 1
ATOM 648 C CA . THR A 1 85 ? 11.648 -1.217 -17.626 1.00 90.50 85 THR A CA 1
ATOM 649 C C . THR A 1 85 ? 11.168 -0.565 -16.347 1.00 90.50 85 THR A C 1
ATOM 651 O O . THR A 1 85 ? 10.762 -1.337 -15.444 1.00 90.50 85 THR A O 1
#

pLDDT: mean 95.7, std 2.35, range [85.56, 98.31]